Protein AF-A0A1F8SUJ1-F1 (afdb_monomer_lite)

Sequence (146 aa):
MLLGKRLVTAIKIRLTFPRTGFVTYRPPTTRSRWISAGLALFMAALVVALMSTAPASLEWMPAITSLIVAAGWLIFASRVGLPRFFLLAIASLAFGIGLSLSGLGDLLGLAIYYASMGFTLLLSGGLTLRSYLKQAPAPQEESDES

Secondary structure (DSSP, 8-state):
-HHHHHHHHHHHHHHTGGG-----PPPPPHHHHHHHHHHHHHHHHHHHHHHHHS-TTS-HHHHHHHHHHHHHHHHHHHHH--HHHHHHHHHHHHHHHHHHHTT--HHHHHHHHHHHHHHHHHHHHHHHHHHHHHHSPPPP------

pLDDT: mean 73.87, std 11.89, range [41.62, 94.75]

Radius of gyration: 20.43 Å; chains: 1; bounding box: 54×40×56 Å

Structure (mmCIF, N/CA/C/O backbone):
data_AF-A0A1F8SUJ1-F1
#
_entry.id   AF-A0A1F8SUJ1-F1
#
loop_
_atom_site.group_PDB
_atom_site.id
_atom_site.type_symbol
_atom_site.label_atom_id
_atom_site.label_alt_id
_atom_site.label_comp_id
_atom_site.label_asym_id
_atom_site.label_entity_id
_atom_site.label_seq_id
_atom_site.pdbx_PDB_ins_code
_atom_site.Cartn_x
_atom_site.Cartn_y
_atom_site.Cartn_z
_atom_site.occupancy
_atom_site.B_iso_or_equiv
_atom_site.auth_seq_id
_atom_site.auth_comp_id
_atom_site.auth_asym_id
_atom_site.auth_atom_id
_atom_site.pdbx_PDB_model_num
ATOM 1 N N . MET A 1 1 ? 2.897 21.193 8.546 1.00 57.72 1 MET A N 1
ATOM 2 C CA . MET A 1 1 ? 2.460 19.941 9.224 1.00 57.72 1 MET A CA 1
ATOM 3 C C . MET A 1 1 ? 1.507 20.127 10.422 1.00 57.72 1 MET A C 1
ATOM 5 O O . MET A 1 1 ? 0.792 19.183 10.736 1.00 57.72 1 MET A O 1
ATOM 9 N N . LEU A 1 2 ? 1.433 21.295 11.086 1.00 66.75 2 LEU A N 1
ATOM 10 C CA . LEU A 1 2 ? 0.544 21.518 12.251 1.00 66.75 2 LEU A CA 1
ATOM 11 C C . LEU A 1 2 ? -0.943 21.729 11.895 1.00 66.75 2 LEU A C 1
ATOM 13 O O . LEU A 1 2 ? -1.818 21.301 12.645 1.00 66.75 2 LEU A O 1
ATOM 17 N N . LEU A 1 3 ? -1.231 22.332 10.736 1.00 74.31 3 LEU A N 1
ATOM 18 C CA . LEU A 1 3 ? -2.600 22.623 10.288 1.00 74.31 3 LEU A CA 1
ATOM 19 C C . LEU A 1 3 ? -3.435 21.351 10.071 1.00 74.31 3 LEU A C 1
ATOM 21 O O . LEU A 1 3 ? -4.559 21.260 10.554 1.00 74.31 3 LEU A O 1
ATOM 25 N N . GLY A 1 4 ? -2.854 20.337 9.420 1.00 72.25 4 GLY A N 1
ATOM 26 C CA . GLY A 1 4 ? -3.537 19.065 9.165 1.00 72.25 4 GLY A CA 1
ATOM 27 C C . GLY A 1 4 ? -3.904 18.323 10.451 1.00 72.25 4 GLY A C 1
ATOM 28 O O . GLY A 1 4 ? -5.011 17.809 10.570 1.00 72.25 4 GLY A O 1
ATOM 29 N N . LYS A 1 5 ? -3.020 18.339 11.459 1.00 76.62 5 LYS A N 1
ATOM 30 C CA . LYS A 1 5 ? -3.325 17.750 12.772 1.00 76.62 5 LYS A CA 1
ATOM 31 C C . LYS A 1 5 ? -4.493 18.468 13.450 1.00 76.62 5 LYS A C 1
ATOM 33 O O . LYS A 1 5 ? -5.405 17.799 13.921 1.00 76.62 5 LYS A O 1
ATOM 38 N N . ARG A 1 6 ? -4.499 19.808 13.456 1.00 77.56 6 ARG A N 1
ATOM 39 C CA . ARG A 1 6 ? -5.594 20.603 14.043 1.00 77.56 6 ARG A CA 1
ATOM 40 C C . ARG A 1 6 ? -6.927 20.339 13.346 1.00 77.56 6 ARG A C 1
ATOM 42 O O . ARG A 1 6 ? -7.928 20.141 14.026 1.00 77.56 6 ARG A O 1
ATOM 49 N N . LEU A 1 7 ? -6.918 20.259 12.016 1.00 79.25 7 LEU A N 1
ATOM 50 C CA . LEU A 1 7 ? -8.111 19.963 11.227 1.00 79.25 7 LEU A CA 1
ATOM 51 C C . LEU A 1 7 ? -8.666 18.568 11.542 1.00 79.25 7 LEU A C 1
ATOM 53 O O . LEU A 1 7 ? -9.850 18.425 11.830 1.00 79.25 7 LEU A O 1
ATOM 57 N N . VAL A 1 8 ? -7.809 17.542 11.565 1.00 75.81 8 VAL A N 1
ATOM 58 C CA . VAL A 1 8 ? -8.222 16.170 11.901 1.00 75.81 8 VAL A CA 1
ATOM 59 C C . VAL A 1 8 ? -8.772 16.090 13.327 1.00 75.81 8 VAL A C 1
ATOM 61 O O . VAL A 1 8 ? -9.778 15.420 13.552 1.00 75.81 8 VAL A O 1
ATOM 64 N N . THR A 1 9 ? -8.155 16.780 14.289 1.00 75.88 9 THR A N 1
ATOM 65 C CA . THR A 1 9 ? -8.647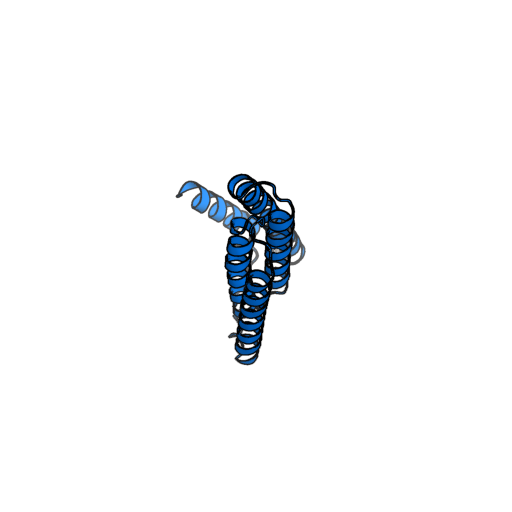 16.823 15.672 1.00 75.88 9 THR A CA 1
ATOM 66 C C . THR A 1 9 ? -10.010 17.508 15.765 1.00 75.88 9 THR A C 1
ATOM 68 O O . THR A 1 9 ? -10.911 16.952 16.385 1.00 75.88 9 THR A O 1
ATOM 71 N N . ALA A 1 10 ? -10.205 18.650 15.100 1.00 78.12 10 ALA A N 1
ATOM 72 C CA . ALA A 1 10 ? -11.489 19.353 15.078 1.00 78.12 10 ALA A CA 1
ATOM 73 C C . ALA A 1 10 ? -12.614 18.486 14.482 1.00 78.12 10 ALA A C 1
ATOM 75 O O . ALA A 1 10 ? -13.711 18.413 15.033 1.00 78.12 10 ALA A O 1
ATOM 76 N N . ILE A 1 11 ? -12.316 17.758 13.401 1.00 76.81 11 ILE A N 1
ATOM 77 C CA . ILE A 1 11 ? -13.247 16.806 12.781 1.00 76.81 11 ILE A CA 1
ATOM 78 C C . ILE A 1 11 ? -13.588 15.673 13.760 1.00 76.81 11 ILE A C 1
ATOM 80 O O . ILE A 1 11 ? -14.762 15.358 13.946 1.00 76.81 11 ILE A O 1
ATOM 84 N N . LYS A 1 12 ? -12.591 15.084 14.434 1.00 74.75 12 LYS A N 1
ATOM 85 C CA . LYS A 1 12 ? -12.804 13.996 15.405 1.00 74.75 12 LYS A CA 1
ATOM 86 C C . LYS A 1 12 ? -13.644 14.422 16.612 1.00 74.75 12 LYS A C 1
ATOM 88 O O . LYS A 1 12 ? -14.479 13.631 17.039 1.00 74.75 12 LYS A O 1
ATOM 93 N N . ILE A 1 13 ? -13.466 15.646 17.120 1.00 76.25 13 ILE A N 1
ATOM 94 C CA . ILE A 1 13 ? -14.267 16.218 18.225 1.00 76.25 13 ILE A CA 1
ATOM 95 C C . ILE A 1 13 ? -15.743 16.275 17.866 1.00 76.25 13 ILE A C 1
ATOM 97 O O . ILE A 1 13 ? -16.582 15.939 18.693 1.00 76.25 13 ILE A O 1
ATOM 101 N N . ARG A 1 14 ? -16.063 16.612 16.619 1.00 71.56 14 ARG A N 1
ATOM 102 C CA . ARG A 1 14 ? -17.455 16.730 16.190 1.00 71.56 14 ARG A CA 1
ATOM 103 C C . ARG A 1 14 ? -18.091 15.400 15.779 1.00 71.56 14 ARG A C 1
ATOM 105 O O . ARG A 1 14 ? -19.296 15.240 15.918 1.00 71.56 14 ARG A O 1
ATOM 112 N N . LEU A 1 15 ? -17.305 14.467 15.235 1.00 66.12 15 LEU A N 1
ATOM 113 C CA . LEU A 1 15 ? -17.834 13.272 14.560 1.00 66.12 15 LEU A CA 1
ATOM 114 C C . LEU A 1 15 ? -17.571 11.948 15.285 1.00 66.12 15 LEU A C 1
ATOM 116 O O . LEU A 1 15 ? -18.365 11.024 15.142 1.00 66.12 15 LEU A O 1
ATOM 120 N N . THR A 1 16 ? -16.467 11.813 16.020 1.00 66.44 16 THR A N 1
ATOM 121 C CA . THR A 1 16 ? -16.012 10.515 16.552 1.00 66.44 16 THR A CA 1
ATOM 122 C C . THR A 1 16 ? -16.027 10.477 18.074 1.00 66.44 16 THR A C 1
ATOM 124 O O . THR A 1 16 ? -16.590 9.549 18.643 1.00 66.44 16 THR A O 1
ATOM 127 N N . PHE A 1 17 ? -15.462 11.490 18.735 1.00 65.38 17 PHE A N 1
ATOM 128 C CA . PHE A 1 17 ? -15.337 11.518 20.196 1.00 65.38 17 PHE A CA 1
ATOM 129 C C . PHE A 1 17 ? -16.666 11.443 20.974 1.00 65.38 17 PHE A C 1
ATOM 131 O O . PHE A 1 17 ? -16.671 10.763 21.996 1.00 65.38 17 PHE A O 1
ATOM 138 N N . PRO A 1 18 ? -17.802 12.002 20.506 1.00 63.00 18 PRO A N 1
ATOM 139 C CA . PRO A 1 18 ? -19.079 11.873 21.219 1.00 63.00 18 PRO A CA 1
ATOM 140 C C . PRO A 1 18 ? -19.677 10.456 21.187 1.00 63.00 18 PRO A C 1
ATOM 142 O O . PRO A 1 18 ? -20.672 10.194 21.847 1.00 63.00 18 PRO A O 1
ATOM 145 N N . ARG A 1 19 ? -19.131 9.553 20.360 1.00 63.19 19 ARG A N 1
ATOM 146 C CA . ARG A 1 19 ? -19.740 8.251 20.026 1.00 63.19 19 ARG A CA 1
ATOM 147 C C . ARG A 1 19 ? -18.892 7.052 20.444 1.00 63.19 19 ARG A C 1
ATOM 149 O O . ARG A 1 19 ? -19.316 5.910 20.295 1.00 63.19 19 ARG A O 1
ATOM 156 N N . THR A 1 20 ? -17.674 7.289 20.919 1.00 62.81 20 THR A N 1
ATOM 157 C CA . THR A 1 20 ? -16.741 6.230 21.309 1.00 62.81 20 THR A CA 1
ATOM 158 C C . THR A 1 20 ? -16.813 5.979 22.811 1.00 62.81 20 THR A C 1
ATOM 160 O O . THR A 1 20 ? -16.268 6.761 23.584 1.00 62.81 20 THR A O 1
ATOM 163 N N . GLY A 1 21 ? -17.446 4.874 23.215 1.00 64.31 21 GLY A N 1
ATOM 164 C CA . GLY A 1 21 ? -17.282 4.298 24.555 1.00 64.31 21 GLY A CA 1
ATOM 165 C C . GLY A 1 21 ? -15.940 3.564 24.718 1.00 64.31 21 GLY A C 1
ATOM 166 O O . GLY A 1 21 ? -15.122 3.515 23.795 1.00 64.31 21 GLY A O 1
ATOM 167 N N . PHE A 1 22 ? -15.705 2.962 25.887 1.00 51.56 22 PHE A N 1
ATOM 168 C CA . PHE A 1 22 ? -14.508 2.150 26.136 1.00 51.56 22 PHE A CA 1
ATOM 169 C C . PHE A 1 22 ? -14.506 0.886 25.262 1.00 51.56 22 PHE A C 1
ATOM 171 O O . PHE A 1 22 ? -15.362 0.018 25.404 1.00 51.56 22 PHE A O 1
ATOM 178 N N . VAL A 1 23 ? -13.513 0.758 24.377 1.00 57.75 23 VAL A N 1
ATOM 179 C CA . VAL A 1 23 ? -13.273 -0.464 23.596 1.00 57.75 23 VAL A CA 1
ATOM 180 C C . VAL A 1 23 ? -12.093 -1.210 24.199 1.00 57.75 23 VAL A C 1
ATOM 182 O O . VAL A 1 23 ? -10.960 -0.726 24.190 1.00 57.75 23 VAL A O 1
ATOM 185 N N . THR A 1 24 ? -12.346 -2.414 24.702 1.00 53.84 24 THR A N 1
ATOM 186 C CA . THR A 1 24 ? -11.293 -3.332 25.135 1.00 53.84 24 THR A CA 1
ATOM 187 C C . THR A 1 24 ? -10.623 -3.922 23.895 1.00 53.84 24 THR A C 1
ATOM 189 O O . THR A 1 24 ? -11.218 -4.708 23.157 1.00 53.84 24 THR A O 1
ATOM 192 N N . TYR A 1 25 ? -9.379 -3.528 23.627 1.00 57.41 25 TYR A N 1
ATOM 193 C CA . TYR A 1 25 ? -8.622 -4.081 22.507 1.00 57.41 25 TYR A CA 1
ATOM 194 C C . TYR A 1 25 ? -8.253 -5.536 22.791 1.00 57.41 25 TYR A C 1
ATOM 196 O O . TYR A 1 25 ? -7.560 -5.842 23.761 1.00 57.41 25 TYR A O 1
ATOM 204 N N . ARG A 1 26 ? -8.691 -6.446 21.918 1.00 57.25 26 ARG A N 1
ATOM 205 C CA . ARG A 1 26 ? -8.280 -7.849 21.981 1.00 57.25 26 ARG A CA 1
ATOM 206 C C . ARG A 1 26 ? -6.831 -7.966 21.487 1.00 57.25 26 ARG A C 1
ATOM 208 O O . ARG A 1 26 ? -6.529 -7.440 20.413 1.00 57.25 26 ARG A O 1
ATOM 215 N N . PRO A 1 27 ? -5.925 -8.633 22.224 1.00 58.38 27 PRO A N 1
ATOM 216 C CA . PRO A 1 27 ? -4.544 -8.768 21.786 1.00 58.38 27 PRO A CA 1
ATOM 217 C C . PRO A 1 27 ? -4.462 -9.611 20.499 1.00 58.38 27 PRO A C 1
ATOM 219 O O . PRO A 1 27 ? -5.230 -10.564 20.332 1.00 58.38 27 PRO A O 1
ATOM 222 N N . PRO A 1 28 ? -3.540 -9.282 19.575 1.00 57.62 28 PRO A N 1
ATOM 223 C CA . PRO A 1 28 ? -3.384 -10.014 18.323 1.00 57.62 28 PRO A CA 1
ATOM 224 C C . PRO A 1 28 ? -2.944 -11.458 18.589 1.00 57.62 28 PRO A C 1
ATOM 226 O O . PRO A 1 28 ? -2.010 -11.703 19.354 1.00 57.62 28 PRO A O 1
ATOM 229 N N . THR A 1 29 ? -3.591 -12.419 17.928 1.00 62.00 29 THR A N 1
ATOM 230 C CA . THR A 1 29 ? -3.305 -13.851 18.089 1.00 62.00 29 THR A CA 1
ATOM 231 C C . THR A 1 29 ? -2.054 -14.272 17.308 1.00 62.00 29 THR A C 1
ATOM 233 O O . THR A 1 29 ? -1.755 -13.753 16.230 1.00 62.00 29 THR A O 1
ATOM 236 N N . THR A 1 30 ? -1.306 -15.249 17.826 1.00 58.97 30 THR A N 1
ATOM 237 C CA . THR A 1 30 ? -0.034 -15.733 17.252 1.00 58.97 30 THR A CA 1
ATOM 238 C C . THR A 1 30 ? -0.200 -16.328 15.850 1.00 58.97 30 THR A C 1
ATOM 240 O O . THR A 1 30 ? 0.693 -16.192 15.018 1.00 58.97 30 THR A O 1
ATOM 243 N N . ARG A 1 31 ? -1.365 -16.916 15.548 1.00 63.75 31 ARG A N 1
ATOM 244 C CA . ARG A 1 31 ? -1.694 -17.497 14.232 1.00 63.75 31 ARG A CA 1
ATOM 245 C C . ARG A 1 31 ? -1.756 -16.446 13.115 1.00 63.75 31 ARG A C 1
ATOM 247 O O . ARG A 1 31 ? -1.294 -16.715 12.011 1.00 63.75 31 ARG A O 1
ATOM 254 N N . SER A 1 32 ? -2.248 -15.240 13.413 1.00 62.47 32 SER A N 1
ATOM 255 C CA . SER A 1 32 ? -2.274 -14.112 12.463 1.00 62.47 32 SER A CA 1
ATOM 256 C C . SER A 1 32 ? -0.860 -13.705 12.022 1.00 62.47 32 SER A C 1
ATOM 258 O O . SER A 1 32 ? -0.618 -13.404 10.852 1.00 62.47 32 SER A O 1
ATOM 260 N N . ARG A 1 33 ? 0.109 -13.775 12.947 1.00 60.78 33 ARG A N 1
ATOM 261 C CA . ARG A 1 33 ? 1.506 -13.397 12.687 1.00 60.78 33 ARG A CA 1
ATOM 262 C C . ARG A 1 33 ? 2.170 -14.333 11.677 1.00 60.78 33 ARG A C 1
ATOM 264 O O . ARG A 1 33 ? 2.777 -13.849 10.726 1.00 60.78 33 ARG A O 1
ATOM 271 N N . TRP A 1 34 ? 1.993 -15.645 11.824 1.00 65.12 34 TRP A N 1
ATOM 272 C CA . TRP A 1 34 ? 2.566 -16.635 10.904 1.00 65.12 34 TRP A CA 1
ATOM 273 C C . TRP A 1 34 ? 1.948 -16.582 9.506 1.00 65.12 34 TRP A C 1
ATOM 275 O O . TRP A 1 34 ? 2.677 -16.648 8.521 1.00 65.12 34 TRP A O 1
ATOM 285 N N . ILE A 1 35 ? 0.631 -16.373 9.406 1.00 66.62 35 ILE A N 1
ATOM 286 C CA . ILE A 1 35 ? -0.044 -16.191 8.111 1.00 66.62 35 ILE A CA 1
ATOM 287 C C . ILE A 1 35 ? 0.497 -14.944 7.401 1.00 66.62 35 ILE A C 1
ATOM 289 O O . ILE A 1 35 ? 0.780 -14.981 6.207 1.00 66.62 35 ILE A O 1
ATOM 293 N N . SER A 1 36 ? 0.710 -13.853 8.141 1.00 60.38 36 SER A N 1
ATOM 294 C CA . SER A 1 36 ? 1.271 -12.632 7.565 1.00 60.38 36 SER A CA 1
ATOM 295 C C . SER A 1 36 ? 2.728 -12.762 7.138 1.00 60.38 36 SER A C 1
ATOM 297 O O . SER A 1 36 ? 3.100 -12.228 6.098 1.00 60.38 36 SER A O 1
ATOM 299 N N . ALA A 1 37 ? 3.532 -13.509 7.897 1.00 64.94 37 ALA A N 1
ATOM 300 C CA . ALA A 1 37 ? 4.915 -13.796 7.544 1.00 64.94 37 ALA A CA 1
ATOM 301 C C . ALA A 1 37 ? 4.992 -14.676 6.287 1.00 64.94 37 ALA A C 1
ATOM 303 O O . ALA A 1 37 ? 5.770 -14.380 5.385 1.00 64.94 37 ALA A O 1
ATOM 304 N N . GLY A 1 38 ? 4.136 -15.700 6.187 1.00 71.94 38 GLY A N 1
ATOM 305 C CA . GLY A 1 38 ? 4.040 -16.555 5.002 1.00 71.94 38 GLY A CA 1
ATOM 306 C C . GLY A 1 38 ? 3.596 -15.788 3.757 1.00 71.94 38 GLY A C 1
ATOM 307 O O . GLY A 1 38 ? 4.192 -15.942 2.696 1.00 71.94 38 GLY A O 1
ATOM 308 N N . LEU A 1 39 ? 2.606 -14.902 3.890 1.00 68.38 39 LEU A N 1
ATOM 309 C CA . LEU A 1 39 ? 2.144 -14.070 2.780 1.00 68.38 39 LEU A CA 1
ATOM 310 C C . LEU A 1 39 ? 3.201 -13.044 2.346 1.00 68.38 39 LEU A C 1
ATOM 312 O O . LEU A 1 39 ? 3.395 -12.843 1.152 1.00 68.38 39 LEU A O 1
ATOM 316 N N . ALA A 1 40 ? 3.923 -12.433 3.290 1.00 64.06 40 ALA A N 1
ATOM 317 C CA . ALA A 1 40 ? 5.036 -11.537 2.976 1.00 64.06 40 ALA A CA 1
ATOM 318 C C . ALA A 1 40 ? 6.170 -12.272 2.241 1.00 64.06 40 ALA A C 1
ATOM 320 O O . ALA A 1 40 ? 6.688 -11.759 1.251 1.00 64.06 40 ALA A O 1
ATOM 321 N N . LEU A 1 41 ? 6.511 -13.489 2.679 1.00 71.62 41 LEU A N 1
ATOM 322 C CA . LEU A 1 41 ? 7.520 -14.327 2.033 1.00 71.62 41 LEU A CA 1
ATOM 323 C C . LEU A 1 41 ? 7.090 -14.748 0.622 1.00 71.62 41 LEU A C 1
ATOM 325 O O . LEU A 1 41 ? 7.886 -14.665 -0.308 1.00 71.62 41 LEU A O 1
ATOM 329 N N . PHE A 1 42 ? 5.827 -15.141 0.449 1.00 77.88 42 PHE A N 1
ATOM 330 C CA . PHE A 1 42 ? 5.264 -15.479 -0.857 1.00 77.88 42 PHE A CA 1
ATOM 331 C C . PHE A 1 42 ? 5.304 -14.285 -1.817 1.00 77.88 42 PHE A C 1
ATOM 333 O O . PHE A 1 42 ? 5.752 -14.423 -2.951 1.00 77.88 42 PHE A O 1
ATOM 340 N N . MET A 1 43 ? 4.902 -13.100 -1.352 1.00 66.81 43 MET A N 1
ATOM 341 C CA . MET A 1 43 ? 4.953 -11.877 -2.153 1.00 66.81 43 MET A CA 1
ATOM 342 C C . MET A 1 43 ? 6.385 -11.498 -2.544 1.00 66.81 43 MET A C 1
ATOM 344 O O . MET A 1 43 ? 6.621 -11.108 -3.686 1.00 66.81 43 MET A O 1
ATOM 348 N N . ALA A 1 44 ? 7.346 -11.645 -1.628 1.00 64.19 44 ALA A N 1
ATOM 349 C CA . ALA A 1 44 ? 8.758 -11.419 -1.920 1.00 64.19 44 ALA A CA 1
ATOM 350 C C . ALA A 1 44 ? 9.288 -12.416 -2.966 1.00 64.19 44 ALA A C 1
ATOM 352 O O . ALA A 1 44 ? 9.941 -12.010 -3.925 1.00 64.19 44 ALA A O 1
ATOM 353 N N . ALA A 1 45 ? 8.956 -13.703 -2.829 1.00 72.88 45 ALA A N 1
ATOM 354 C CA . ALA A 1 45 ? 9.347 -14.743 -3.780 1.00 72.88 45 ALA A CA 1
ATOM 355 C C . ALA A 1 45 ? 8.730 -14.523 -5.170 1.00 72.88 45 ALA A C 1
ATOM 357 O O . ALA A 1 45 ? 9.419 -14.670 -6.178 1.00 72.88 45 ALA A O 1
ATOM 358 N N . LEU A 1 46 ? 7.458 -14.115 -5.227 1.00 70.19 46 LEU A N 1
ATOM 359 C CA . LEU A 1 46 ? 6.767 -13.795 -6.473 1.00 70.19 46 LEU A CA 1
ATOM 360 C C . LEU A 1 46 ? 7.456 -12.648 -7.216 1.00 70.19 46 LEU A C 1
ATOM 362 O O . LEU A 1 46 ? 7.621 -12.719 -8.430 1.00 70.19 46 LEU A O 1
ATOM 366 N N . VAL A 1 47 ? 7.911 -11.618 -6.498 1.00 64.62 47 VAL A N 1
ATOM 367 C CA . VAL A 1 47 ? 8.662 -10.527 -7.127 1.00 64.62 47 VAL A CA 1
ATOM 368 C C . VAL A 1 47 ? 10.021 -10.979 -7.622 1.00 64.62 47 VAL A C 1
ATOM 370 O O . VAL A 1 47 ? 10.377 -10.631 -8.740 1.00 64.62 47 VAL A O 1
ATOM 373 N N . VAL A 1 48 ? 10.769 -11.766 -6.849 1.00 65.81 48 VAL A N 1
ATOM 374 C CA . VAL A 1 48 ? 12.065 -12.290 -7.311 1.00 65.81 48 VAL A CA 1
ATOM 375 C C . VAL A 1 48 ? 11.891 -13.124 -8.584 1.00 65.81 48 VAL A C 1
ATOM 377 O O . VAL A 1 48 ? 12.677 -12.976 -9.514 1.00 65.81 48 VAL A O 1
ATOM 380 N N . 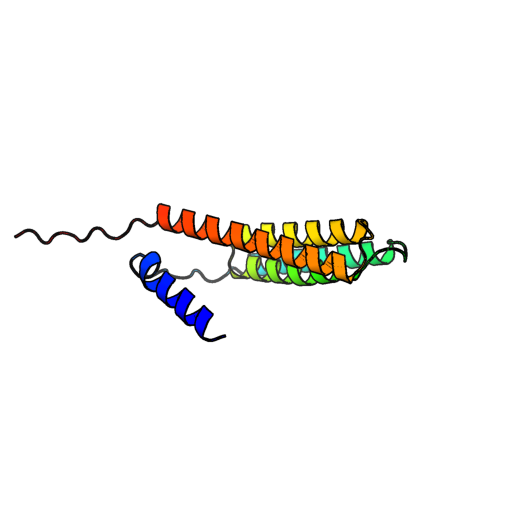ALA A 1 49 ? 10.834 -13.936 -8.663 1.00 70.25 49 ALA A N 1
ATOM 381 C CA . ALA A 1 49 ? 10.509 -14.721 -9.853 1.00 70.25 49 ALA A CA 1
ATOM 382 C C . ALA A 1 49 ? 10.094 -13.851 -11.055 1.00 70.25 49 ALA A C 1
ATOM 384 O O . ALA A 1 49 ? 10.482 -14.127 -12.189 1.00 70.25 49 ALA A O 1
ATOM 385 N N . LEU A 1 50 ? 9.327 -12.782 -10.823 1.00 64.31 50 LEU A N 1
ATOM 386 C CA . LEU A 1 50 ? 8.986 -11.811 -11.865 1.00 64.31 50 LEU A CA 1
ATOM 387 C C . LEU A 1 50 ? 10.227 -11.036 -12.332 1.00 64.31 50 LEU A C 1
ATOM 389 O O . LEU A 1 50 ? 10.391 -10.818 -13.527 1.00 64.31 50 LEU A O 1
ATOM 393 N N . MET A 1 51 ? 11.139 -10.680 -11.421 1.00 60.38 51 MET A N 1
ATOM 394 C CA . MET A 1 51 ? 12.395 -10.012 -11.768 1.00 60.38 51 MET A CA 1
ATOM 395 C C . MET A 1 51 ? 13.345 -10.902 -12.561 1.00 60.38 51 MET A C 1
ATOM 397 O O . MET A 1 51 ? 14.020 -10.413 -13.460 1.00 60.38 51 MET A O 1
ATOM 401 N N . SER A 1 52 ? 13.405 -12.198 -12.256 1.00 65.44 52 SER A N 1
ATOM 402 C CA . SER A 1 52 ? 14.310 -13.121 -12.945 1.00 65.44 52 SER A CA 1
ATOM 403 C C . SER A 1 52 ? 13.844 -13.506 -14.350 1.00 65.44 52 SER A C 1
ATOM 405 O O . SER A 1 52 ? 14.634 -14.048 -15.119 1.00 65.44 52 SER A O 1
ATOM 407 N N . THR A 1 53 ? 12.580 -13.237 -14.691 1.00 67.44 53 THR A N 1
ATOM 408 C CA . THR A 1 53 ? 11.970 -13.641 -15.967 1.00 67.44 53 THR A CA 1
ATOM 409 C C . THR A 1 53 ? 11.558 -12.470 -16.859 1.00 67.44 53 THR A C 1
ATOM 411 O O . THR A 1 53 ? 11.268 -12.688 -18.036 1.00 67.44 53 THR A O 1
ATOM 414 N N . ALA A 1 54 ? 11.542 -11.235 -16.346 1.00 61.53 54 ALA A N 1
ATOM 415 C CA . ALA A 1 54 ? 11.088 -10.079 -17.111 1.00 61.53 54 ALA A CA 1
ATOM 416 C C . ALA A 1 54 ? 12.191 -9.465 -18.008 1.00 61.53 54 ALA A C 1
ATOM 418 O O . ALA A 1 54 ? 13.350 -9.359 -17.601 1.00 61.53 54 ALA A O 1
ATOM 419 N N . PRO A 1 55 ? 11.839 -9.033 -19.235 1.00 65.00 55 PRO A N 1
ATOM 420 C CA . PRO A 1 55 ? 12.770 -8.402 -20.169 1.00 65.00 55 PRO A CA 1
ATOM 421 C C . PRO A 1 55 ? 13.239 -7.022 -19.677 1.00 65.00 55 PRO A C 1
ATOM 423 O O . PRO A 1 55 ? 12.498 -6.289 -19.029 1.00 65.00 55 PRO A O 1
ATOM 426 N N . ALA A 1 56 ? 14.467 -6.635 -20.044 1.00 60.97 56 ALA A N 1
ATOM 427 C CA . ALA A 1 56 ? 15.128 -5.395 -19.608 1.00 60.97 56 ALA A CA 1
ATOM 428 C C . ALA A 1 56 ? 14.439 -4.083 -20.056 1.00 60.97 56 ALA A C 1
ATOM 430 O O . ALA A 1 56 ? 14.882 -3.004 -19.678 1.00 60.97 56 ALA A O 1
ATOM 431 N N . SER A 1 57 ? 13.372 -4.174 -20.853 1.00 60.94 57 SER A N 1
ATOM 432 C CA . SER A 1 57 ? 12.535 -3.058 -21.310 1.00 60.94 57 SER A CA 1
ATOM 433 C C . SER A 1 57 ? 11.411 -2.681 -20.338 1.00 60.94 57 SER A C 1
ATOM 435 O O . SER A 1 57 ? 10.631 -1.780 -20.638 1.00 60.94 57 SER A O 1
ATOM 437 N N . LEU A 1 58 ? 11.291 -3.372 -19.199 1.00 61.75 58 LEU A N 1
ATOM 438 C CA . LEU A 1 58 ? 10.284 -3.063 -18.189 1.00 61.75 58 LEU A CA 1
ATOM 439 C C . LEU A 1 58 ? 10.703 -1.876 -17.315 1.00 61.75 58 LEU A C 1
ATOM 441 O O . LEU A 1 58 ? 11.840 -1.795 -16.865 1.00 61.75 58 LEU A O 1
ATOM 445 N N . GLU A 1 59 ? 9.759 -0.984 -17.029 1.00 76.25 59 GLU A N 1
ATOM 446 C CA . GLU A 1 59 ? 9.950 0.130 -16.095 1.00 76.25 59 GLU A CA 1
ATOM 447 C C . GLU A 1 59 ? 9.775 -0.407 -14.668 1.00 76.25 59 GLU A C 1
ATOM 449 O O . GLU A 1 59 ? 8.663 -0.729 -14.226 1.00 76.25 59 GLU A O 1
ATOM 454 N N . TRP A 1 60 ? 10.888 -0.607 -13.963 1.00 74.00 60 TRP A N 1
ATOM 455 C CA . TRP A 1 60 ? 10.923 -1.359 -12.706 1.00 74.00 60 TRP A CA 1
ATOM 456 C C . TRP A 1 60 ? 10.487 -0.531 -11.493 1.00 74.00 60 TRP A C 1
ATOM 458 O O . TRP A 1 60 ? 10.056 -1.104 -10.485 1.00 74.00 60 TRP A O 1
ATOM 468 N N . MET A 1 61 ? 10.566 0.803 -11.551 1.00 79.81 61 MET A N 1
ATOM 469 C CA . MET A 1 61 ? 10.335 1.646 -10.372 1.00 79.81 61 MET A CA 1
ATOM 470 C C . MET A 1 61 ? 8.901 1.569 -9.825 1.00 79.81 61 MET A C 1
ATOM 472 O O . MET A 1 61 ? 8.748 1.411 -8.604 1.00 79.81 61 MET A O 1
ATOM 476 N N . PRO A 1 62 ? 7.835 1.621 -10.651 1.00 83.44 62 PRO A N 1
ATOM 477 C CA . PRO A 1 62 ? 6.466 1.460 -10.161 1.00 83.44 62 PRO A CA 1
ATOM 478 C C . PRO A 1 62 ? 6.226 0.075 -9.545 1.00 83.44 62 PRO A C 1
ATOM 480 O O . PRO A 1 62 ? 5.564 -0.035 -8.510 1.00 83.44 62 PRO A O 1
ATOM 483 N N . ALA A 1 63 ? 6.815 -0.977 -10.126 1.00 81.62 63 ALA A N 1
ATOM 484 C CA . ALA A 1 63 ? 6.695 -2.343 -9.625 1.00 81.62 63 ALA A CA 1
ATOM 485 C C . ALA A 1 63 ? 7.337 -2.489 -8.237 1.00 81.62 63 ALA A C 1
ATOM 487 O O . ALA A 1 63 ? 6.665 -2.908 -7.290 1.00 81.62 63 ALA A O 1
ATOM 488 N N . ILE A 1 64 ? 8.594 -2.059 -8.080 1.00 82.00 64 ILE A N 1
ATOM 489 C CA . ILE A 1 64 ? 9.318 -2.109 -6.798 1.00 82.00 64 ILE A CA 1
ATOM 490 C C . ILE A 1 64 ? 8.580 -1.292 -5.732 1.00 82.00 64 ILE A C 1
ATOM 492 O O . ILE A 1 64 ? 8.355 -1.762 -4.615 1.00 82.00 64 ILE A O 1
ATOM 496 N N . THR A 1 65 ? 8.143 -0.084 -6.085 1.00 86.06 65 THR A N 1
ATOM 497 C CA . THR A 1 65 ? 7.433 0.808 -5.160 1.00 86.06 65 THR A CA 1
ATOM 498 C C . THR A 1 65 ? 6.124 0.188 -4.687 1.00 86.06 65 THR A C 1
ATOM 500 O O . THR A 1 65 ? 5.824 0.186 -3.490 1.00 86.06 65 THR A O 1
ATOM 503 N N . SER A 1 66 ? 5.357 -0.397 -5.605 1.00 85.88 66 SER A N 1
ATOM 504 C CA . SER A 1 66 ? 4.091 -1.042 -5.268 1.00 85.88 66 SER A CA 1
ATOM 505 C C . SER A 1 66 ? 4.248 -2.248 -4.358 1.00 85.88 66 SER A C 1
ATOM 507 O O . SER A 1 66 ? 3.387 -2.476 -3.506 1.00 85.88 66 SER A O 1
ATOM 509 N N . LEU A 1 67 ? 5.359 -2.977 -4.483 1.00 84.00 67 LEU A N 1
ATOM 510 C CA . LEU A 1 67 ? 5.675 -4.095 -3.611 1.00 84.00 67 LEU A CA 1
ATOM 511 C C . LEU A 1 67 ? 5.958 -3.623 -2.190 1.00 84.00 67 LEU A C 1
ATOM 513 O O . LEU A 1 67 ? 5.394 -4.168 -1.243 1.00 84.00 67 LEU A O 1
ATOM 517 N N . ILE A 1 68 ? 6.809 -2.607 -2.036 1.00 85.12 68 ILE A N 1
ATOM 518 C CA . ILE A 1 68 ? 7.164 -2.055 -0.723 1.00 85.12 68 ILE A CA 1
ATOM 519 C C . ILE A 1 68 ? 5.899 -1.565 -0.012 1.00 85.12 68 ILE A C 1
ATOM 521 O O . ILE A 1 68 ? 5.664 -1.881 1.158 1.00 85.12 68 ILE A O 1
ATOM 525 N N . VAL A 1 69 ? 5.043 -0.840 -0.731 1.00 88.25 69 VAL A N 1
ATOM 526 C CA . VAL A 1 69 ? 3.780 -0.331 -0.191 1.00 88.25 69 VAL A CA 1
ATOM 527 C C . VAL A 1 69 ? 2.813 -1.473 0.138 1.00 88.25 69 VAL A C 1
ATOM 529 O O . VAL A 1 69 ? 2.220 -1.470 1.218 1.00 88.25 69 VAL A O 1
ATOM 532 N N . ALA A 1 70 ? 2.683 -2.482 -0.726 1.00 85.12 70 ALA A N 1
ATOM 533 C CA . ALA A 1 70 ? 1.844 -3.653 -0.473 1.00 85.12 70 ALA A CA 1
ATOM 534 C C . ALA A 1 70 ? 2.314 -4.453 0.750 1.00 85.12 70 ALA A C 1
ATOM 536 O O . ALA A 1 70 ? 1.491 -4.836 1.582 1.00 85.12 70 ALA A O 1
ATOM 537 N N . ALA A 1 71 ? 3.625 -4.644 0.916 1.00 81.62 71 ALA A N 1
ATOM 538 C CA . ALA A 1 71 ? 4.205 -5.271 2.100 1.00 81.62 71 ALA A CA 1
ATOM 539 C C . ALA A 1 71 ? 3.868 -4.476 3.371 1.00 81.62 71 ALA A C 1
ATOM 541 O O . ALA A 1 71 ? 3.442 -5.057 4.370 1.00 81.62 71 ALA A O 1
ATOM 542 N N . GLY A 1 72 ? 3.959 -3.142 3.315 1.00 84.19 72 GLY A N 1
ATOM 543 C CA . GLY A 1 72 ? 3.505 -2.262 4.391 1.00 84.19 72 GLY A CA 1
ATOM 544 C C . GLY A 1 72 ? 2.039 -2.508 4.761 1.00 84.19 72 GLY A C 1
ATOM 545 O O . GLY A 1 72 ? 1.724 -2.735 5.932 1.00 84.19 72 GLY A O 1
ATOM 546 N N . TRP A 1 73 ? 1.141 -2.546 3.773 1.00 84.38 73 TRP A N 1
ATOM 547 C CA . TRP A 1 73 ? -0.280 -2.822 4.002 1.00 84.38 73 TRP A CA 1
ATOM 548 C C . TRP A 1 73 ? -0.543 -4.203 4.590 1.00 84.38 73 TRP A C 1
ATOM 550 O O . TRP A 1 73 ? -1.373 -4.315 5.490 1.00 84.38 73 TRP A O 1
ATOM 560 N N . LEU A 1 74 ? 0.176 -5.235 4.154 1.00 79.06 74 LEU A N 1
ATOM 561 C CA . LEU A 1 74 ? 0.060 -6.586 4.707 1.00 79.06 74 LEU A CA 1
ATOM 562 C C . LEU A 1 74 ? 0.487 -6.654 6.177 1.00 79.06 74 LEU A C 1
ATOM 564 O O . LEU A 1 74 ? -0.184 -7.301 6.984 1.00 79.06 74 LEU A O 1
ATOM 568 N N . ILE A 1 75 ? 1.550 -5.940 6.554 1.00 76.88 75 ILE A N 1
ATOM 569 C CA . ILE A 1 75 ? 1.966 -5.818 7.957 1.00 76.88 75 ILE A CA 1
ATOM 570 C C . ILE A 1 75 ? 0.869 -5.122 8.774 1.00 76.88 75 ILE A C 1
ATOM 572 O O . ILE A 1 75 ? 0.518 -5.578 9.864 1.00 76.88 75 ILE A O 1
ATOM 576 N N . PHE A 1 76 ? 0.274 -4.044 8.257 1.00 77.75 76 PHE A N 1
ATOM 577 C CA . PHE A 1 76 ? -0.865 -3.400 8.919 1.00 77.75 76 PHE A CA 1
ATOM 578 C C . PHE A 1 76 ? -2.083 -4.324 9.007 1.00 77.75 76 PHE A C 1
ATOM 580 O O . PHE A 1 76 ? -2.755 -4.355 10.040 1.00 77.75 76 PHE A O 1
ATOM 587 N N . ALA A 1 77 ? -2.347 -5.114 7.969 1.00 74.06 77 ALA A N 1
ATOM 588 C CA . ALA A 1 77 ? -3.440 -6.073 7.939 1.00 74.06 77 ALA A CA 1
ATOM 589 C C . ALA A 1 77 ? -3.298 -7.127 9.041 1.00 74.06 77 ALA A C 1
ATOM 591 O O . ALA A 1 77 ? -4.274 -7.434 9.723 1.00 74.06 77 ALA A O 1
ATOM 592 N N . SER A 1 78 ? -2.083 -7.620 9.284 1.00 66.81 78 SER A N 1
ATOM 593 C CA . SER A 1 78 ? -1.825 -8.629 10.314 1.00 66.81 78 SER A CA 1
ATOM 594 C C . SER A 1 78 ? -1.846 -8.085 11.737 1.00 66.81 78 SER A C 1
ATOM 596 O O . SER A 1 78 ? -2.238 -8.796 12.667 1.00 66.81 78 SER A O 1
ATOM 598 N N . ARG A 1 79 ? -1.460 -6.815 11.911 1.00 67.94 79 ARG A N 1
ATOM 599 C CA . ARG A 1 79 ? -1.480 -6.121 13.206 1.00 67.94 79 ARG A CA 1
ATOM 600 C C . ARG A 1 79 ? -2.880 -5.682 13.615 1.00 67.94 79 ARG A C 1
ATOM 602 O O . ARG A 1 79 ? -3.229 -5.814 14.782 1.00 67.94 79 ARG A O 1
ATOM 609 N N . VAL A 1 80 ? -3.653 -5.139 12.675 1.00 72.12 80 VAL A N 1
ATOM 610 C CA . VAL A 1 80 ? -4.974 -4.547 12.944 1.00 72.12 80 VAL A CA 1
ATOM 611 C C . VAL A 1 80 ? -6.107 -5.553 12.705 1.00 72.12 80 VAL A C 1
ATOM 613 O O . VAL A 1 80 ? -7.194 -5.386 13.245 1.00 72.12 80 VAL A O 1
ATOM 616 N N . GLY A 1 81 ? -5.869 -6.610 11.921 1.00 66.31 81 GLY A N 1
ATOM 617 C CA . GLY A 1 81 ? -6.837 -7.683 11.676 1.00 66.31 81 GLY A CA 1
ATOM 618 C C . GLY A 1 81 ? -8.022 -7.281 10.794 1.00 66.31 81 GLY A C 1
ATOM 619 O O . GLY A 1 81 ? -9.044 -7.961 10.805 1.00 66.31 81 GLY A O 1
ATOM 620 N N . LEU A 1 82 ? -7.920 -6.176 10.046 1.00 70.75 82 LEU A N 1
ATOM 621 C CA . LEU A 1 82 ? -9.012 -5.682 9.203 1.00 70.75 82 LEU A CA 1
ATOM 622 C C . LEU A 1 82 ? -8.843 -6.127 7.739 1.00 70.75 82 LEU A C 1
ATOM 624 O O . LEU A 1 82 ? -7.799 -5.838 7.142 1.00 70.75 82 LEU A O 1
ATOM 628 N N . PRO A 1 83 ? -9.886 -6.712 7.110 1.00 69.94 83 PRO A N 1
ATOM 629 C CA . PRO A 1 83 ? -9.824 -7.214 5.732 1.00 69.94 83 PRO A CA 1
ATOM 630 C C . PRO A 1 83 ? -9.499 -6.116 4.707 1.00 69.94 83 PRO A C 1
ATOM 632 O O . PRO A 1 83 ? -8.866 -6.376 3.687 1.00 69.94 83 PRO A O 1
ATOM 635 N N . ARG A 1 84 ? -9.846 -4.857 5.007 1.00 76.12 84 ARG A N 1
ATOM 636 C CA . ARG A 1 84 ? -9.579 -3.702 4.134 1.00 76.12 84 ARG A CA 1
ATOM 637 C C . ARG A 1 84 ? -8.101 -3.514 3.783 1.00 76.12 84 ARG A C 1
ATOM 639 O O . ARG A 1 84 ? -7.793 -3.006 2.714 1.00 76.12 84 ARG A O 1
ATOM 646 N N . PHE A 1 85 ? -7.186 -3.883 4.680 1.00 78.31 85 PHE A N 1
ATOM 647 C CA . PHE A 1 85 ? -5.758 -3.682 4.441 1.00 78.31 85 PHE A CA 1
ATOM 648 C C . PHE A 1 85 ? -5.197 -4.717 3.460 1.00 78.31 85 PHE A C 1
ATOM 650 O O . PHE A 1 85 ? -4.298 -4.389 2.694 1.00 78.31 85 PHE A O 1
ATOM 657 N N . PHE A 1 86 ? -5.790 -5.915 3.393 1.00 76.31 86 PHE A N 1
ATOM 658 C CA . PHE A 1 86 ? -5.486 -6.876 2.331 1.00 76.31 86 PHE A CA 1
ATOM 659 C C . PHE A 1 86 ? -5.958 -6.362 0.965 1.00 76.31 86 PHE A C 1
ATOM 661 O O . PHE A 1 86 ? -5.211 -6.446 -0.004 1.00 76.31 86 PHE A O 1
ATOM 668 N N . LEU A 1 87 ? -7.147 -5.747 0.896 1.00 79.50 87 LEU A N 1
ATOM 669 C CA . LEU A 1 87 ? -7.640 -5.124 -0.340 1.00 79.50 87 LEU A CA 1
ATOM 670 C C . LEU A 1 87 ? -6.725 -3.986 -0.817 1.00 79.50 87 LEU A C 1
ATOM 672 O O . LEU A 1 87 ? -6.445 -3.888 -2.008 1.00 79.50 87 LEU A O 1
ATOM 676 N N . LEU A 1 88 ? -6.210 -3.164 0.104 1.00 85.44 88 LEU A N 1
ATOM 677 C CA . LEU A 1 88 ? -5.251 -2.102 -0.223 1.00 85.44 88 LEU A CA 1
ATOM 678 C C . LEU A 1 88 ? -3.908 -2.654 -0.722 1.00 85.44 88 LEU A C 1
ATOM 680 O O . LEU A 1 88 ? -3.327 -2.081 -1.63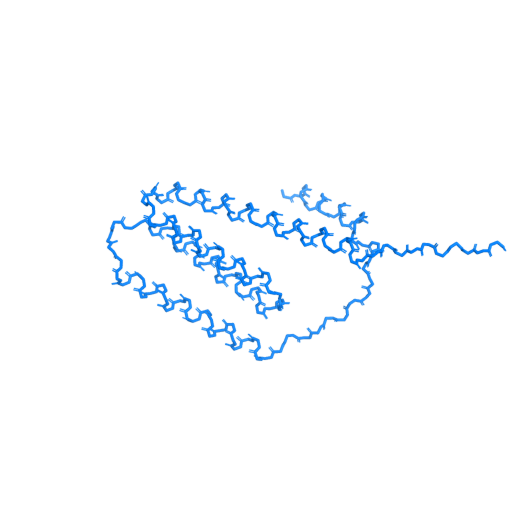9 1.00 85.44 88 LEU A O 1
ATOM 684 N N . ALA A 1 89 ? -3.434 -3.771 -0.165 1.00 82.38 89 ALA A N 1
ATOM 685 C CA . ALA A 1 89 ? -2.232 -4.440 -0.656 1.00 82.38 89 ALA A CA 1
ATOM 686 C C . ALA A 1 89 ? -2.417 -4.971 -2.088 1.00 82.38 89 ALA A C 1
ATOM 688 O O . ALA A 1 89 ? -1.557 -4.752 -2.938 1.00 82.38 89 ALA A O 1
ATOM 689 N N . ILE A 1 90 ? -3.558 -5.609 -2.372 1.00 79.44 90 ILE A N 1
ATOM 690 C CA . ILE A 1 90 ? -3.892 -6.105 -3.716 1.00 79.44 90 ILE A CA 1
ATOM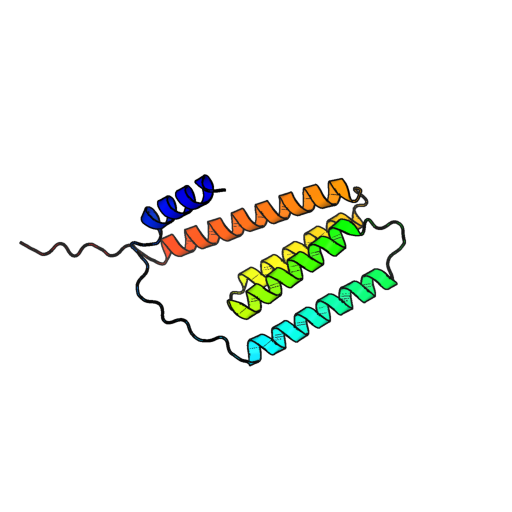 691 C C . ILE A 1 90 ? -3.999 -4.942 -4.708 1.00 79.44 90 ILE A C 1
ATOM 693 O O . ILE A 1 90 ? -3.412 -5.008 -5.784 1.00 79.44 90 ILE A O 1
ATOM 697 N N . ALA A 1 91 ? -4.692 -3.860 -4.340 1.00 82.62 91 ALA A N 1
ATOM 698 C CA . ALA A 1 91 ? -4.821 -2.675 -5.188 1.00 82.62 91 ALA A CA 1
ATOM 699 C C . ALA A 1 91 ? -3.455 -2.043 -5.501 1.00 82.62 91 ALA A C 1
ATOM 701 O O . ALA A 1 91 ? -3.174 -1.730 -6.654 1.00 82.62 91 ALA A O 1
ATOM 702 N N . SER A 1 92 ? -2.585 -1.925 -4.491 1.00 88.31 92 SER A N 1
ATOM 703 C CA . SER A 1 92 ? -1.209 -1.444 -4.646 1.00 88.31 92 SER A CA 1
ATOM 704 C C . SER A 1 92 ? -0.457 -2.250 -5.709 1.00 88.31 92 SER A C 1
ATOM 706 O O . SER A 1 92 ? 0.065 -1.673 -6.660 1.00 88.31 92 SER A O 1
ATOM 708 N N . LEU A 1 93 ? -0.461 -3.582 -5.597 1.00 84.69 93 LEU A N 1
ATOM 709 C CA . LEU A 1 93 ? 0.205 -4.471 -6.558 1.00 84.69 93 LEU A CA 1
ATOM 710 C C . LEU A 1 93 ? -0.396 -4.368 -7.959 1.00 84.69 93 LEU A C 1
ATOM 712 O O . LEU A 1 93 ? 0.345 -4.278 -8.933 1.00 84.69 93 LEU A O 1
ATOM 716 N N . ALA A 1 94 ? -1.726 -4.350 -8.065 1.00 81.00 94 ALA A N 1
ATOM 717 C CA . ALA A 1 94 ? -2.416 -4.251 -9.345 1.00 81.00 94 ALA A CA 1
ATOM 718 C C . ALA A 1 94 ? -2.039 -2.962 -10.089 1.00 81.00 94 ALA A C 1
ATOM 720 O O . ALA A 1 94 ? -1.741 -3.008 -11.282 1.00 81.00 94 ALA A O 1
ATOM 721 N N . PHE A 1 95 ? -1.986 -1.825 -9.385 1.00 87.44 95 PHE A N 1
ATOM 722 C CA . PHE A 1 95 ? -1.561 -0.561 -9.981 1.00 87.44 95 PHE A CA 1
ATOM 723 C C . PHE A 1 95 ? -0.085 -0.576 -10.380 1.00 87.44 95 PHE A C 1
ATOM 725 O O . PHE A 1 95 ? 0.233 -0.186 -11.497 1.00 87.44 95 PHE A O 1
ATOM 732 N N . GLY A 1 96 ? 0.819 -1.041 -9.516 1.00 84.44 96 GLY A N 1
ATOM 733 C CA . GLY A 1 96 ? 2.251 -1.045 -9.827 1.00 84.44 96 GLY A CA 1
ATOM 734 C C . GLY A 1 96 ? 2.637 -1.979 -10.966 1.00 84.44 96 GLY A C 1
ATOM 735 O O . GLY A 1 96 ? 3.386 -1.576 -11.852 1.00 84.44 96 GLY A O 1
ATOM 736 N N . ILE A 1 97 ? 2.096 -3.201 -10.979 1.00 81.94 97 ILE A N 1
ATOM 737 C CA . ILE A 1 97 ? 2.335 -4.170 -12.056 1.00 81.94 97 ILE A CA 1
ATOM 738 C C . ILE A 1 97 ? 1.709 -3.660 -13.357 1.00 81.94 97 ILE A C 1
ATOM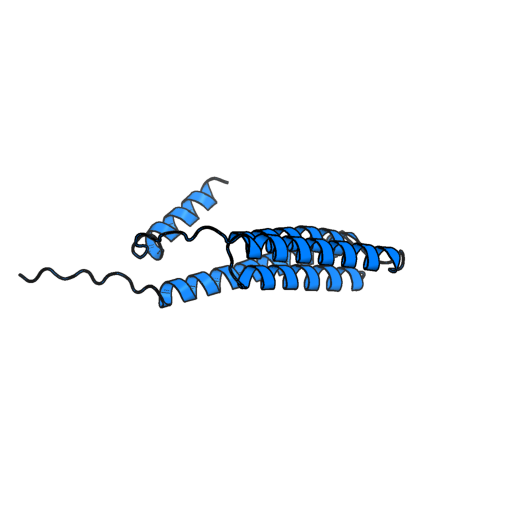 740 O O . ILE A 1 97 ? 2.383 -3.631 -14.382 1.00 81.94 97 ILE A O 1
ATOM 744 N N . GLY A 1 98 ? 0.457 -3.189 -13.318 1.00 80.81 98 GLY A N 1
ATOM 745 C CA . GLY A 1 98 ? -0.215 -2.651 -14.503 1.00 80.81 98 GLY A CA 1
ATOM 746 C C . GLY A 1 98 ? 0.526 -1.464 -15.123 1.00 80.81 98 GLY A C 1
ATOM 747 O O . GLY A 1 98 ? 0.651 -1.383 -16.342 1.00 80.81 98 GLY A O 1
ATOM 748 N N . LEU A 1 99 ? 1.077 -0.574 -14.294 1.00 85.50 99 LEU A N 1
ATOM 749 C CA . LEU A 1 99 ? 1.854 0.574 -14.763 1.00 85.50 99 LEU A CA 1
ATOM 750 C C . LEU A 1 99 ? 3.250 0.177 -15.253 1.00 85.50 99 LEU A C 1
ATOM 752 O O . LEU A 1 99 ? 3.705 0.717 -16.255 1.00 85.50 99 LEU A O 1
ATOM 756 N N . SER A 1 100 ? 3.901 -0.800 -14.623 1.00 80.69 100 SER A N 1
ATOM 757 C CA . SER A 1 100 ? 5.194 -1.320 -15.086 1.00 80.69 100 SER A CA 1
ATOM 758 C C . SER A 1 100 ? 5.093 -1.964 -16.477 1.00 80.69 100 SER A C 1
ATOM 760 O O . SER A 1 100 ? 5.951 -1.740 -17.328 1.00 80.69 100 SER A O 1
ATOM 762 N N . LEU A 1 101 ? 3.990 -2.669 -16.759 1.00 77.88 101 LEU A N 1
ATOM 763 C CA . LEU A 1 101 ? 3.716 -3.267 -18.073 1.00 77.88 101 LEU A CA 1
ATOM 764 C C . LEU A 1 101 ? 3.337 -2.243 -19.156 1.00 77.88 101 LEU A C 1
ATOM 766 O O . LEU A 1 101 ? 3.405 -2.555 -20.341 1.00 77.88 101 LEU A O 1
ATOM 770 N N . SER A 1 102 ? 2.918 -1.035 -18.771 1.00 80.94 102 SER A N 1
ATOM 771 C CA . SER A 1 102 ? 2.440 -0.018 -19.718 1.00 80.94 102 SER A CA 1
ATOM 772 C C . SER A 1 102 ? 3.555 0.721 -20.466 1.00 80.94 102 SER A C 1
ATOM 774 O O . SER A 1 102 ? 3.269 1.412 -21.441 1.00 80.94 102 SER A O 1
ATOM 776 N N . GLY A 1 103 ? 4.812 0.607 -20.016 1.00 76.25 103 GLY A N 1
ATOM 777 C CA . GLY A 1 103 ? 5.955 1.285 -20.640 1.00 76.25 103 GLY A CA 1
ATOM 778 C C . GLY A 1 103 ? 5.890 2.817 -20.582 1.00 76.25 103 GLY A C 1
ATOM 779 O O . GLY A 1 103 ? 6.542 3.490 -21.372 1.00 76.25 103 GLY A O 1
ATOM 780 N N . LEU A 1 104 ? 5.099 3.387 -19.664 1.00 78.88 104 LEU A N 1
ATOM 781 C CA . LEU A 1 104 ? 4.866 4.834 -19.536 1.00 78.88 104 LEU A CA 1
ATOM 782 C C . LEU A 1 104 ? 6.081 5.637 -19.015 1.00 78.88 104 LEU A C 1
ATOM 784 O O . LEU A 1 104 ? 5.979 6.852 -18.845 1.00 78.88 104 LEU A O 1
ATOM 788 N N . GLY A 1 105 ? 7.221 4.985 -18.773 1.00 81.38 105 GLY A N 1
ATOM 789 C CA . GLY A 1 105 ? 8.398 5.566 -18.131 1.00 81.38 105 GLY A CA 1
ATOM 790 C C . GLY A 1 105 ? 8.280 5.605 -16.603 1.00 81.38 105 GLY A C 1
ATOM 791 O O . GLY A 1 105 ? 7.204 5.851 -16.048 1.00 81.38 105 GLY A O 1
ATOM 792 N N . ASP A 1 106 ? 9.400 5.407 -15.910 1.00 81.19 106 ASP A N 1
ATOM 793 C CA . ASP A 1 106 ? 9.471 5.287 -14.451 1.00 81.19 106 ASP A CA 1
ATOM 794 C C . ASP A 1 106 ? 8.818 6.467 -13.706 1.00 81.19 106 ASP A C 1
ATOM 796 O O . ASP A 1 106 ? 8.022 6.259 -12.786 1.00 81.19 106 ASP A O 1
ATOM 800 N N . LEU A 1 107 ? 9.101 7.717 -14.106 1.00 85.88 107 LEU A N 1
ATOM 801 C CA . LEU A 1 107 ? 8.578 8.909 -13.418 1.00 85.88 107 LEU A CA 1
ATOM 802 C C . LEU A 1 107 ? 7.057 9.047 -13.546 1.00 85.88 107 LEU A C 1
ATOM 804 O O . LEU A 1 107 ? 6.367 9.327 -12.562 1.00 85.88 107 LEU A O 1
ATOM 808 N N . LEU A 1 108 ? 6.533 8.882 -14.761 1.00 89.00 108 LEU A N 1
ATOM 809 C CA . LEU A 1 108 ? 5.108 9.049 -15.034 1.00 89.00 108 LEU A CA 1
ATOM 810 C C . LEU A 1 108 ? 4.320 7.876 -14.438 1.00 89.00 108 LEU A C 1
ATOM 812 O O . LEU A 1 108 ? 3.283 8.092 -13.808 1.00 89.00 108 LEU A O 1
ATOM 816 N N . GLY A 1 109 ? 4.862 6.658 -14.526 1.00 87.25 109 GLY A N 1
ATOM 817 C CA . GLY A 1 109 ? 4.332 5.479 -13.845 1.00 87.25 109 GLY A CA 1
ATOM 818 C C . GLY A 1 109 ? 4.245 5.674 -12.329 1.00 87.25 109 GLY A C 1
ATOM 819 O O . GLY A 1 109 ? 3.204 5.404 -11.733 1.00 87.25 109 GLY A O 1
ATOM 820 N N . LEU A 1 110 ? 5.285 6.224 -11.696 1.00 88.56 110 LEU A N 1
ATOM 821 C CA . LEU A 1 110 ? 5.270 6.563 -10.268 1.00 88.56 110 LEU A CA 1
ATOM 822 C C . LEU A 1 110 ? 4.220 7.625 -9.922 1.00 88.56 110 LEU A C 1
ATOM 824 O O . LEU A 1 110 ? 3.509 7.486 -8.924 1.00 88.56 110 LEU A O 1
ATOM 828 N N . ALA A 1 111 ? 4.098 8.677 -10.732 1.00 93.00 111 ALA A N 1
ATOM 829 C CA . ALA A 1 111 ? 3.122 9.737 -10.502 1.00 93.00 111 ALA A CA 1
ATOM 830 C C . ALA A 1 111 ? 1.682 9.200 -10.551 1.00 93.00 111 ALA A C 1
ATOM 832 O O . ALA A 1 111 ? 0.895 9.457 -9.634 1.00 93.00 111 ALA A O 1
ATOM 833 N N . ILE A 1 112 ? 1.353 8.401 -11.573 1.00 92.81 112 ILE A N 1
ATOM 834 C CA . ILE A 1 112 ? 0.035 7.764 -11.693 1.00 92.81 112 ILE A CA 1
ATOM 835 C C . ILE A 1 112 ? -0.192 6.785 -10.542 1.00 92.81 112 ILE A C 1
ATOM 837 O O . ILE A 1 112 ? -1.279 6.777 -9.967 1.00 92.81 112 ILE A O 1
ATOM 841 N N . TYR A 1 113 ? 0.824 6.007 -10.165 1.00 91.94 113 TYR A N 1
ATOM 842 C CA . TYR A 1 113 ? 0.748 5.082 -9.038 1.00 91.94 113 TYR A CA 1
ATOM 843 C C . TYR A 1 113 ? 0.386 5.801 -7.729 1.00 91.94 113 TYR A C 1
ATOM 845 O O . TYR A 1 113 ? -0.543 5.398 -7.027 1.00 91.94 113 TYR A O 1
ATOM 853 N N . TYR A 1 114 ? 1.073 6.895 -7.393 1.00 93.31 114 TYR A N 1
ATOM 854 C CA . TYR A 1 114 ? 0.766 7.639 -6.171 1.00 93.31 114 TYR A CA 1
ATOM 855 C C . TYR A 1 114 ? -0.603 8.323 -6.232 1.00 93.31 114 TYR A C 1
ATOM 857 O O . TYR A 1 114 ? -1.303 8.364 -5.217 1.00 93.31 114 TYR A O 1
ATOM 865 N N . ALA A 1 115 ? -1.016 8.815 -7.403 1.00 94.69 115 ALA A N 1
ATOM 866 C CA . ALA A 1 115 ? -2.335 9.409 -7.594 1.00 94.69 115 ALA A CA 1
ATOM 867 C C . ALA A 1 115 ? -3.463 8.378 -7.412 1.00 94.69 115 ALA A C 1
ATOM 869 O O . ALA A 1 115 ? -4.393 8.611 -6.635 1.00 94.69 115 ALA A O 1
ATOM 870 N N . SER A 1 116 ? -3.366 7.216 -8.067 1.00 92.88 116 SER A N 1
ATOM 871 C CA . SER A 1 116 ? -4.366 6.145 -7.974 1.00 92.88 116 SER A CA 1
ATOM 872 C C . SER A 1 116 ? -4.431 5.557 -6.566 1.00 92.88 116 SER A C 1
ATOM 874 O O . SER A 1 116 ? -5.521 5.341 -6.020 1.00 92.88 116 SER A O 1
ATOM 876 N N . MET A 1 117 ? -3.276 5.377 -5.923 1.00 93.06 117 MET A N 1
ATOM 877 C CA . MET A 1 117 ? -3.213 4.863 -4.563 1.00 93.06 117 MET A CA 1
ATOM 878 C C . MET A 1 117 ? -3.765 5.870 -3.549 1.00 93.06 117 MET A C 1
ATOM 880 O O . MET A 1 117 ? -4.556 5.504 -2.677 1.00 93.06 117 MET A O 1
ATOM 884 N N . GLY A 1 118 ? -3.423 7.154 -3.687 1.00 91.62 118 GLY A N 1
ATOM 885 C CA . GLY A 1 118 ? -3.980 8.229 -2.865 1.00 91.62 118 GLY A CA 1
ATOM 886 C C . GLY A 1 118 ? -5.501 8.321 -2.989 1.00 91.62 118 GLY A C 1
ATOM 887 O O . GLY A 1 118 ? -6.204 8.403 -1.979 1.00 91.62 118 GLY A O 1
ATOM 888 N N . PHE A 1 119 ? -6.027 8.217 -4.209 1.00 94.75 119 PHE A N 1
ATOM 889 C CA . PHE A 1 119 ? -7.466 8.207 -4.462 1.00 94.75 119 PHE A CA 1
ATOM 890 C C . PHE A 1 119 ? -8.163 6.999 -3.821 1.00 94.75 119 PHE A C 1
ATOM 892 O O . PHE A 1 119 ? -9.184 7.145 -3.145 1.00 94.75 119 PHE A O 1
ATOM 899 N N . THR A 1 120 ? -7.568 5.811 -3.941 1.00 91.50 120 THR A N 1
ATOM 900 C CA . THR A 1 120 ? -8.074 4.581 -3.312 1.00 91.50 120 THR A CA 1
ATOM 901 C C . THR A 1 120 ? -8.135 4.712 -1.788 1.00 91.50 120 THR A C 1
ATOM 903 O O . THR A 1 120 ? -9.111 4.293 -1.160 1.00 91.50 120 THR A O 1
ATOM 906 N N . LEU A 1 121 ? -7.130 5.346 -1.175 1.00 89.75 121 LEU A N 1
ATOM 907 C CA . LEU A 1 121 ? -7.110 5.610 0.264 1.00 89.75 121 LEU A CA 1
ATOM 908 C C . LEU A 1 121 ? -8.194 6.598 0.695 1.00 89.75 121 LEU A C 1
ATOM 910 O O . LEU A 1 121 ? -8.838 6.370 1.721 1.00 89.75 121 LEU A O 1
ATOM 914 N N . LEU A 1 122 ? -8.430 7.656 -0.084 1.00 91.44 122 LEU A N 1
ATOM 915 C CA . LEU A 1 122 ? -9.508 8.611 0.180 1.00 91.44 122 LEU A CA 1
ATOM 916 C C . LEU A 1 122 ? -10.880 7.936 0.123 1.00 91.44 122 LEU A C 1
ATOM 918 O O . LEU A 1 122 ? -11.680 8.108 1.045 1.00 91.44 122 LEU A O 1
ATOM 922 N N . LEU A 1 123 ? -11.133 7.117 -0.901 1.00 91.38 123 LEU A N 1
ATOM 923 C CA . LEU A 1 123 ? -12.381 6.362 -1.029 1.00 91.38 123 LEU A CA 1
ATOM 924 C C . LEU A 1 123 ? -12.562 5.370 0.124 1.00 91.38 123 LEU A C 1
ATOM 926 O O . LEU A 1 123 ? -13.595 5.376 0.792 1.00 91.38 123 LEU A O 1
ATOM 930 N N . SER A 1 124 ? -11.546 4.554 0.406 1.00 87.19 124 SER A N 1
ATOM 931 C CA . SER A 1 124 ? -11.587 3.553 1.478 1.00 87.19 124 SER A CA 1
ATOM 932 C C . SER A 1 124 ? -11.789 4.192 2.857 1.00 87.19 124 SER A C 1
ATOM 934 O O . SER A 1 124 ? -12.641 3.760 3.645 1.00 87.19 124 SER A O 1
ATOM 936 N N . GLY A 1 125 ? -11.055 5.270 3.144 1.00 84.44 125 GLY A N 1
ATOM 937 C CA . GLY A 1 125 ? -11.175 6.033 4.383 1.00 84.44 125 GLY A CA 1
ATOM 938 C C . GLY A 1 125 ? -12.539 6.705 4.522 1.00 84.44 125 GLY A C 1
ATOM 939 O O . GLY A 1 125 ? -13.176 6.583 5.570 1.00 84.44 125 GLY A O 1
ATOM 940 N N . GLY A 1 126 ? -13.021 7.352 3.458 1.00 87.44 126 GLY A N 1
ATOM 941 C CA . GLY A 1 126 ? -14.318 8.026 3.427 1.00 87.44 126 GLY A CA 1
ATOM 942 C C . GLY A 1 126 ? -15.493 7.064 3.598 1.00 87.44 126 GLY A C 1
ATOM 943 O O . GLY A 1 126 ? -16.383 7.318 4.410 1.00 87.44 126 GLY A O 1
ATOM 944 N N . LEU A 1 127 ? -15.475 5.922 2.904 1.00 86.56 127 LEU A N 1
ATOM 945 C CA . LEU A 1 127 ? -16.494 4.879 3.052 1.00 86.56 127 LEU A CA 1
ATOM 946 C C . LEU A 1 127 ? -16.492 4.285 4.461 1.00 86.56 127 LEU A C 1
ATOM 948 O O . LEU A 1 127 ? -17.559 4.127 5.054 1.00 86.56 127 LEU A O 1
ATOM 952 N N . THR A 1 128 ? -15.310 4.020 5.028 1.00 82.94 128 THR A N 1
ATOM 953 C CA . THR A 1 128 ? -15.208 3.519 6.406 1.00 82.94 128 THR A CA 1
ATOM 954 C C . THR A 1 128 ? -15.775 4.530 7.399 1.00 82.94 128 THR A C 1
ATOM 956 O O . THR A 1 128 ? -16.560 4.159 8.268 1.00 82.94 128 THR A O 1
ATOM 959 N N . LEU A 1 129 ? -15.427 5.812 7.255 1.00 81.00 129 LEU A N 1
ATOM 960 C CA . LEU A 1 129 ? -15.938 6.874 8.118 1.00 81.00 129 LEU A CA 1
ATOM 961 C C . LEU A 1 129 ? -17.462 6.993 8.006 1.00 81.00 129 LEU A C 1
ATOM 963 O O . LEU A 1 129 ? -18.152 7.051 9.020 1.00 81.00 129 LEU A O 1
ATOM 967 N N . ARG A 1 130 ? -18.003 6.964 6.785 1.00 82.31 130 ARG A N 1
ATOM 968 C CA . ARG A 1 130 ? -19.451 7.007 6.551 1.00 82.31 130 ARG A CA 1
ATOM 969 C C . ARG A 1 130 ? -20.162 5.804 7.165 1.00 82.31 130 ARG A C 1
ATOM 971 O O . ARG A 1 130 ? -21.210 5.977 7.778 1.00 82.31 130 ARG A O 1
ATOM 978 N N . SER A 1 131 ? -19.610 4.602 7.008 1.00 81.12 131 SER A N 1
ATOM 979 C CA . SER A 1 131 ? -20.169 3.384 7.600 1.00 81.12 131 SER A CA 1
ATOM 980 C C . SER A 1 131 ? -20.148 3.449 9.125 1.00 81.12 131 SER A C 1
ATOM 982 O O . SER A 1 131 ? -21.148 3.137 9.763 1.00 81.12 131 SER A O 1
ATOM 984 N N . TYR A 1 132 ? -19.044 3.923 9.705 1.00 77.25 132 TYR A N 1
ATOM 985 C CA . TYR A 1 132 ? -18.901 4.100 11.147 1.00 77.25 132 TYR A CA 1
ATOM 986 C C . TYR A 1 132 ? -19.939 5.081 11.709 1.00 77.25 132 TYR A C 1
ATOM 988 O O . TYR A 1 132 ? -20.632 4.765 12.670 1.00 77.25 132 TYR A O 1
ATOM 996 N N . LEU A 1 133 ? -20.129 6.232 11.056 1.00 77.56 133 LEU A N 1
ATOM 997 C CA . LEU A 1 133 ? -21.117 7.236 11.470 1.00 77.56 133 LEU A CA 1
ATOM 998 C C . LEU A 1 133 ? -22.569 6.756 11.360 1.00 77.56 133 LEU A C 1
ATOM 1000 O O . LEU A 1 133 ? -23.428 7.288 12.060 1.00 77.56 133 LEU A O 1
ATOM 1004 N N . LYS A 1 134 ? -22.848 5.791 10.478 1.00 77.44 134 LYS A N 1
ATOM 1005 C CA . LYS A 1 134 ? -24.169 5.162 10.354 1.00 77.44 134 LYS A CA 1
ATOM 1006 C C . LYS A 1 134 ? -24.411 4.085 11.411 1.00 77.44 134 LYS A C 1
ATOM 1008 O O . LYS A 1 134 ? -25.538 3.936 11.856 1.00 77.44 134 LYS A O 1
ATOM 1013 N N . GLN A 1 135 ? -23.379 3.322 11.769 1.00 70.88 135 GLN A N 1
ATOM 1014 C CA . GLN A 1 135 ? -23.490 2.181 12.686 1.00 70.88 135 GLN A CA 1
ATOM 1015 C C . GLN A 1 135 ? -23.362 2.570 14.162 1.00 70.88 135 GLN A C 1
ATOM 1017 O O . GLN A 1 135 ? -23.883 1.858 15.011 1.00 70.88 135 GLN A O 1
ATOM 1022 N N . ALA A 1 136 ? -22.695 3.685 14.469 1.00 64.25 136 ALA A N 1
ATOM 1023 C CA . ALA A 1 136 ? -22.634 4.261 15.808 1.00 64.25 136 ALA A CA 1
ATOM 1024 C C . ALA A 1 136 ? -23.594 5.465 15.888 1.00 64.25 136 ALA A C 1
ATOM 1026 O O . ALA A 1 136 ? -23.167 6.593 15.596 1.00 64.25 136 ALA A O 1
ATOM 1027 N N . PRO A 1 137 ? -24.891 5.259 16.199 1.00 59.19 137 PRO A N 1
ATOM 1028 C CA . PRO A 1 137 ? -25.799 6.362 16.494 1.00 59.19 137 PRO A CA 1
ATOM 1029 C C . PRO A 1 137 ? -25.263 7.166 17.686 1.00 59.19 137 PRO A C 1
ATOM 1031 O O . PRO A 1 137 ? -24.622 6.619 18.582 1.00 59.19 137 PRO A O 1
ATOM 1034 N N . ALA A 1 138 ? -25.448 8.488 17.646 1.00 58.09 138 ALA A N 1
ATOM 1035 C CA . ALA A 1 138 ? -25.058 9.343 18.763 1.00 58.09 138 ALA A CA 1
ATOM 1036 C C . ALA A 1 138 ? -25.877 8.956 20.007 1.00 58.09 138 ALA A C 1
ATOM 1038 O O . ALA A 1 138 ? -27.052 8.619 19.830 1.00 58.09 138 ALA A O 1
ATOM 1039 N N . PRO A 1 139 ? -25.292 8.990 21.221 1.00 57.16 139 PRO A N 1
ATOM 1040 C CA . PRO A 1 139 ? -26.069 8.844 22.445 1.00 57.16 139 PRO A CA 1
ATOM 1041 C C . PRO A 1 139 ? -27.242 9.822 22.384 1.00 57.16 139 PRO A C 1
ATOM 1043 O O . PRO A 1 139 ? -27.033 11.008 22.125 1.00 57.16 139 PRO A O 1
ATOM 1046 N N . GLN A 1 140 ? -28.467 9.313 22.519 1.00 51.59 140 GLN A N 1
ATOM 1047 C CA . GLN A 1 140 ? -29.598 10.187 22.793 1.00 51.59 140 GLN A CA 1
ATOM 1048 C C . GLN A 1 140 ? -29.311 10.786 24.166 1.00 51.59 140 GLN A C 1
ATOM 1050 O O . GLN A 1 140 ? -29.030 10.041 25.103 1.00 51.59 140 GLN A O 1
ATOM 1055 N N . GLU A 1 141 ? -29.271 12.114 24.250 1.00 52.22 141 GLU A N 1
ATOM 1056 C CA . GLU A 1 141 ? -29.369 12.785 25.539 1.00 52.22 141 GLU A CA 1
ATOM 1057 C C . GLU A 1 141 ? -30.689 12.293 26.135 1.00 52.22 141 GLU A C 1
ATOM 1059 O O . GLU A 1 141 ? -31.755 12.605 25.603 1.00 52.22 141 GLU A O 1
ATOM 1064 N N . GLU A 1 142 ? -30.614 11.42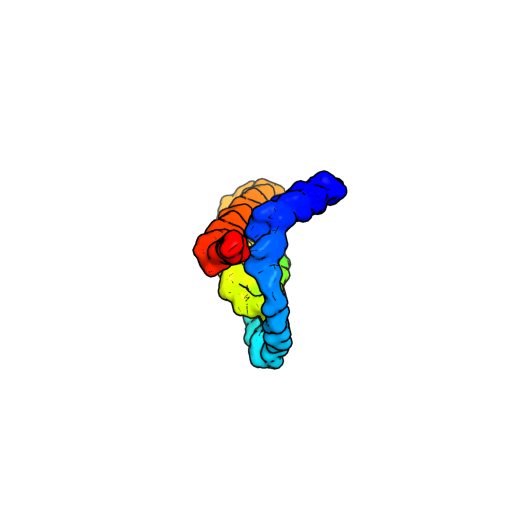2 27.146 1.00 49.56 142 GLU A N 1
ATOM 1065 C CA . GLU A 1 142 ? -31.748 11.174 28.024 1.00 49.56 142 GLU A CA 1
ATOM 1066 C C . GLU A 1 142 ? -32.124 12.550 28.561 1.00 49.56 142 GLU A C 1
ATOM 1068 O O . GLU A 1 142 ? -31.386 13.172 29.324 1.00 49.56 142 GLU A O 1
ATOM 1073 N N . SER A 1 143 ? -33.218 13.089 28.030 1.00 50.12 143 SER A N 1
ATOM 1074 C CA . SER A 1 143 ? -33.894 14.224 28.617 1.00 50.12 143 SER A CA 1
ATOM 1075 C C . SER A 1 143 ? -34.313 13.769 30.005 1.00 50.12 143 SER A C 1
ATOM 1077 O O . SER A 1 143 ? -35.307 13.055 30.123 1.00 50.12 143 SER A O 1
ATOM 1079 N N . ASP A 1 144 ? -33.518 14.120 31.017 1.00 48.31 144 ASP A N 1
ATOM 1080 C CA . ASP A 1 144 ? -33.915 14.032 32.417 1.00 48.31 144 ASP A CA 1
ATOM 1081 C C . ASP A 1 144 ? -35.273 14.740 32.532 1.00 48.31 144 ASP A C 1
ATOM 1083 O O . ASP A 1 144 ? -35.386 15.965 32.410 1.00 48.31 144 ASP A O 1
ATOM 1087 N N . GLU A 1 145 ? -36.327 13.932 32.637 1.00 48.94 145 GLU A N 1
ATOM 1088 C CA . GLU A 1 145 ? -37.698 14.373 32.834 1.00 48.94 145 GLU A CA 1
ATOM 1089 C C . GLU A 1 145 ? -37.786 15.118 34.174 1.00 48.94 145 GLU A C 1
ATOM 1091 O O . GLU A 1 145 ? -37.649 14.525 35.240 1.00 48.94 145 GLU A O 1
ATOM 1096 N N . SER A 1 146 ? -37.905 16.446 34.058 1.00 41.62 146 SER A N 1
ATOM 1097 C CA . SER A 1 146 ? -38.804 17.383 34.773 1.00 41.62 146 SER A CA 1
ATOM 1098 C C . SER A 1 146 ? -39.357 16.968 36.141 1.00 41.62 146 SER A C 1
ATOM 1100 O O . SER A 1 146 ? -40.180 16.028 36.189 1.00 41.62 146 SER A O 1
#

Foldseek 3Di:
DVVVVVVVVVCCVVQPVLQDDDDDDDAQDPVLVVVLVVVLVVLVVVVVVCVVPDDPLFQCQLQVVLNVVLNVLSVVCSRVVDVVSNVLSVQSNCLSVVLRVVSPHNVVSVVVSCVSSVVVCCVSVVVVSVVVSVVRDRPDPPPPDD